Protein AF-A0A2G8KHH3-F1 (afdb_monomer_lite)

Foldseek 3Di:
DVVVVVVVVVVVVVVVVVVVVVVVVVVVVVVVVVVVVVVVVVVVVVVVVVVVVVVVVVVVVVVVVVVVVVVVVVVVVVVVVVVVVVVVVVVVVVVVVVVVVVPDPDPVPPCDPVNVVCVVVVVPPDDDDDDDDDDDDDDDDDDDDDDDDDDDDDDDDDDDDDDDDDDDDDDDDD

Organism: Stichopus japonicus (NCBI:txid307972)

Radius of gyration: 57.2 Å; chains: 1; bounding box: 107×40×167 Å

Sequence (174 aa):
MWQLMQVQKKAQTNEEGISKLMSMVEHLMGEFQDVKKDVDGMKQQMEKFNSEISNLQEQMNSVDQNNSALMERLKKVEAASTNQDKMNELQKFMNDLNNKISSLPPIELIVTWPAMEDALKGIYKETTVSTVVSHNGMQTAPMTDTSKIQTMPTTHAYAQTMHWSGCLYQFVSL

Secondary structure (DSSP, 8-state):
-HHHHHHHHHHHHHHHHHHHHHHHHHHHHHHHHHHHHHHHHHHHHHHHHHHHHHHHHHHHHHHHHHHHHHHHHHHHHHHHHHHHHHHHHHHHHHHHHHHHHHHSPPGGGS--HHHHHHHHHTT-----------------PPPPP-----PPP---------------------

Structure (mmCIF, N/CA/C/O backbone):
data_AF-A0A2G8KHH3-F1
#
_entry.id   AF-A0A2G8KHH3-F1
#
loop_
_atom_site.group_PDB
_atom_site.id
_atom_site.type_symbol
_atom_site.label_atom_id
_atom_site.label_alt_id
_atom_site.label_comp_id
_atom_site.label_asym_id
_atom_site.label_entity_id
_atom_site.label_seq_id
_atom_site.pdbx_PDB_ins_code
_atom_site.Cartn_x
_atom_site.Cartn_y
_atom_site.Cartn_z
_atom_site.occupancy
_atom_site.B_iso_or_equiv
_atom_site.auth_seq_id
_atom_site.auth_comp_id
_atom_site.auth_asym_id
_atom_site.auth_atom_id
_atom_site.pdbx_PDB_model_num
ATOM 1 N N . MET A 1 1 ? -45.490 -8.237 71.945 1.00 86.44 1 MET A N 1
ATOM 2 C CA . MET A 1 1 ? -44.565 -7.092 71.764 1.00 86.44 1 MET A CA 1
ATOM 3 C C . MET A 1 1 ? -43.188 -7.529 71.249 1.00 86.44 1 MET A C 1
ATOM 5 O O . MET A 1 1 ? -42.777 -7.044 70.206 1.00 86.44 1 MET A O 1
ATOM 9 N N . TRP A 1 2 ? -42.509 -8.497 71.881 1.00 94.00 2 TRP A N 1
ATOM 10 C CA . TRP A 1 2 ? -41.170 -8.956 71.457 1.00 94.00 2 TRP A CA 1
ATOM 11 C C . TRP A 1 2 ? -41.098 -9.568 70.041 1.00 94.00 2 TRP A C 1
ATOM 13 O O . TRP A 1 2 ? -40.200 -9.231 69.276 1.00 94.00 2 TRP A O 1
ATOM 23 N N . GLN A 1 3 ? -42.059 -10.413 69.647 1.00 94.38 3 GLN A N 1
ATOM 24 C CA . GLN A 1 3 ? -42.085 -11.007 68.297 1.00 94.38 3 GLN A CA 1
ATOM 25 C C . GLN A 1 3 ? -42.216 -9.953 67.187 1.00 94.38 3 GLN A C 1
ATOM 27 O O . GLN A 1 3 ? -41.521 -10.032 66.178 1.00 94.38 3 GLN A O 1
ATOM 32 N N . LEU A 1 4 ? -43.052 -8.932 67.405 1.00 94.88 4 LEU A N 1
ATOM 33 C CA . LEU A 1 4 ? -43.212 -7.810 66.479 1.00 94.88 4 LEU A CA 1
ATOM 34 C C . LEU A 1 4 ? -41.888 -7.050 66.300 1.00 94.88 4 LEU A C 1
ATOM 36 O O . LEU A 1 4 ? -41.494 -6.758 65.178 1.00 94.88 4 LEU A O 1
ATOM 40 N N . MET A 1 5 ? -41.160 -6.825 67.399 1.00 95.19 5 MET A N 1
ATOM 41 C CA . MET A 1 5 ? -39.846 -6.177 67.381 1.00 95.19 5 MET A CA 1
ATOM 42 C C . MET A 1 5 ? -38.814 -6.962 66.550 1.00 95.19 5 MET A C 1
ATOM 44 O O . MET A 1 5 ? -38.025 -6.368 65.820 1.00 95.19 5 MET A O 1
ATOM 48 N N . GLN A 1 6 ? -38.831 -8.299 66.611 1.00 94.75 6 GLN A N 1
ATOM 49 C CA . GLN A 1 6 ? -37.941 -9.146 65.802 1.00 94.75 6 GLN A CA 1
ATOM 50 C C . GLN A 1 6 ? -38.287 -9.095 64.312 1.00 94.75 6 GLN A C 1
ATOM 52 O O . GLN A 1 6 ? -37.388 -9.017 63.476 1.00 94.75 6 GLN A O 1
ATOM 57 N N . VAL A 1 7 ? -39.580 -9.130 63.976 1.00 94.19 7 VAL A N 1
ATOM 58 C CA . VAL A 1 7 ? -40.044 -9.005 62.586 1.00 94.19 7 VAL A CA 1
ATOM 59 C C . VAL A 1 7 ? -39.642 -7.648 62.014 1.00 94.19 7 VAL A C 1
ATOM 61 O O . VAL A 1 7 ? -39.102 -7.596 60.915 1.00 94.19 7 VAL A O 1
ATOM 64 N N . GLN A 1 8 ? -39.813 -6.570 62.780 1.00 94.44 8 GLN A N 1
ATOM 65 C CA . GLN A 1 8 ? -39.442 -5.222 62.357 1.00 94.44 8 GLN A CA 1
ATOM 66 C C . GLN A 1 8 ? -37.931 -5.080 62.130 1.00 94.44 8 GLN A C 1
ATOM 68 O O . GLN A 1 8 ? -37.518 -4.541 61.108 1.00 94.44 8 GLN A O 1
ATOM 73 N N . LYS A 1 9 ? -37.098 -5.642 63.018 1.00 95.31 9 LYS A N 1
ATOM 74 C CA . LYS A 1 9 ? -35.639 -5.658 62.834 1.00 95.31 9 LYS A CA 1
ATOM 75 C C . LYS A 1 9 ? -35.229 -6.422 61.573 1.00 95.31 9 LYS A C 1
ATOM 77 O O . LYS A 1 9 ? -34.397 -5.946 60.811 1.00 95.31 9 LYS A O 1
ATOM 82 N N . LYS A 1 10 ? -35.827 -7.594 61.329 1.00 94.44 10 LYS A N 1
ATOM 83 C CA . LYS A 1 10 ? -35.573 -8.374 60.106 1.00 94.44 10 LYS A CA 1
ATOM 84 C C . LYS A 1 10 ? -36.015 -7.626 58.850 1.00 94.44 10 LYS A C 1
ATOM 86 O O . LYS A 1 10 ? -35.302 -7.674 57.856 1.00 94.44 10 LYS A O 1
ATOM 91 N N . ALA A 1 11 ? -37.157 -6.939 58.900 1.00 95.44 11 ALA A N 1
ATOM 92 C CA . ALA A 1 11 ? -37.645 -6.122 57.794 1.00 95.44 11 ALA A CA 1
ATOM 93 C C . ALA A 1 11 ? -36.677 -4.971 57.479 1.00 95.44 11 ALA A C 1
ATOM 95 O O . ALA A 1 11 ? -36.304 -4.818 56.323 1.00 95.44 11 ALA A O 1
ATOM 96 N N . GLN A 1 12 ? -36.191 -4.256 58.499 1.00 94.88 12 GLN A N 1
ATOM 97 C CA . GLN A 1 12 ? -35.196 -3.188 58.339 1.00 94.88 12 GLN A CA 1
ATOM 98 C C . GLN A 1 12 ? -33.884 -3.700 57.738 1.00 94.88 12 GLN A C 1
ATOM 100 O O . GLN A 1 12 ? -33.414 -3.166 56.742 1.00 94.88 12 GLN A O 1
ATOM 105 N N . THR A 1 13 ? -33.319 -4.786 58.277 1.00 95.12 13 THR A N 1
ATOM 106 C CA . THR A 1 13 ? -32.088 -5.376 57.720 1.00 95.12 13 THR A CA 1
ATOM 107 C C . THR A 1 13 ? -32.282 -5.856 56.278 1.00 95.12 13 THR A C 1
ATOM 109 O O . THR A 1 13 ? -31.367 -5.759 55.463 1.00 95.12 13 THR A O 1
ATOM 112 N N . ASN A 1 14 ? -33.468 -6.368 55.939 1.00 96.81 14 ASN A N 1
ATOM 113 C CA . ASN A 1 14 ? -33.781 -6.767 54.571 1.00 96.81 14 ASN A CA 1
ATOM 114 C C . ASN A 1 14 ? -33.904 -5.555 53.633 1.00 96.81 14 ASN A C 1
ATOM 116 O O . ASN A 1 14 ? -33.393 -5.600 52.521 1.00 96.81 14 ASN A O 1
ATOM 120 N N . GLU A 1 15 ? -34.538 -4.471 54.076 1.00 96.88 15 GLU A N 1
ATOM 121 C CA . GLU A 1 15 ? -34.665 -3.220 53.318 1.00 96.88 15 GLU A CA 1
ATOM 122 C C . GLU A 1 15 ? -33.298 -2.565 53.054 1.00 96.88 15 GLU A C 1
ATOM 124 O O . GLU A 1 15 ? -33.009 -2.154 51.928 1.00 96.88 15 GLU A O 1
ATOM 129 N N . GLU A 1 16 ? -32.409 -2.565 54.050 1.00 96.38 16 GLU A N 1
ATOM 130 C CA . GLU A 1 16 ? -31.010 -2.143 53.899 1.00 96.38 16 GLU A CA 1
ATOM 131 C C . GLU A 1 16 ? -30.251 -3.031 52.900 1.00 96.38 16 GLU A C 1
ATOM 133 O O . GLU A 1 16 ? -29.539 -2.532 52.025 1.00 96.38 16 GLU A O 1
ATOM 138 N N . GLY A 1 17 ? -30.428 -4.355 52.993 1.00 97.50 17 GLY A N 1
ATOM 139 C CA . GLY A 1 17 ? -29.830 -5.316 52.066 1.00 97.50 17 GLY A CA 1
ATOM 140 C C . GLY A 1 17 ? -30.297 -5.111 50.623 1.00 97.50 17 GLY A C 1
ATOM 141 O O . GLY A 1 17 ? -29.475 -5.090 49.708 1.00 97.50 17 GLY A O 1
ATOM 142 N N . ILE A 1 18 ? -31.600 -4.895 50.424 1.00 97.69 18 ILE A N 1
ATOM 143 C CA . ILE A 1 18 ? -32.196 -4.593 49.117 1.00 97.69 18 ILE A CA 1
ATOM 144 C C . ILE A 1 18 ? -31.648 -3.273 48.568 1.00 97.69 18 ILE A C 1
ATOM 146 O O . ILE A 1 18 ? -31.239 -3.228 47.410 1.00 97.69 18 ILE A O 1
ATOM 150 N N . SER A 1 19 ? -31.566 -2.228 49.394 1.00 97.94 19 SER A N 1
ATOM 151 C CA . SER A 1 19 ? -31.031 -0.923 48.981 1.00 97.94 19 SER A CA 1
ATOM 152 C C . SER A 1 19 ? -29.572 -1.024 48.529 1.00 97.94 19 SER A C 1
ATOM 154 O O . SER A 1 19 ? -29.185 -0.462 47.504 1.00 97.94 19 SER A O 1
ATOM 156 N N . LYS A 1 20 ? -28.756 -1.806 49.246 1.00 98.00 20 LYS A N 1
ATOM 157 C CA . LYS A 1 20 ? -27.364 -2.061 48.858 1.00 98.00 20 LYS A CA 1
ATOM 158 C C . LYS A 1 20 ? -27.266 -2.829 47.539 1.00 98.00 20 LYS A C 1
ATOM 160 O O . LYS A 1 20 ? -26.435 -2.486 46.702 1.00 98.00 20 LYS A O 1
ATOM 165 N N . LEU A 1 21 ? -28.113 -3.840 47.342 1.00 98.25 21 LEU A N 1
ATOM 166 C CA . LEU A 1 21 ? -28.168 -4.586 46.083 1.00 98.25 21 LEU A CA 1
ATOM 167 C C . LEU A 1 21 ? -28.581 -3.689 44.910 1.00 98.25 21 LEU A C 1
ATOM 169 O O . LEU A 1 21 ? -27.956 -3.773 43.858 1.00 98.25 21 LEU A O 1
ATOM 173 N N . MET A 1 22 ? -29.567 -2.804 45.090 1.00 97.88 22 MET A N 1
ATOM 174 C CA . MET A 1 22 ? -29.965 -1.836 44.059 1.00 97.88 22 MET A CA 1
ATOM 175 C C . MET A 1 22 ? -28.802 -0.919 43.672 1.00 97.88 22 MET A C 1
ATOM 177 O O . MET A 1 22 ? -28.498 -0.798 42.490 1.00 97.88 22 MET A O 1
ATOM 181 N N . SER A 1 23 ? -28.084 -0.368 44.655 1.00 98.00 23 SER A N 1
ATOM 182 C CA . SER A 1 23 ? -26.918 0.485 44.393 1.00 98.00 23 SER A CA 1
ATOM 183 C C . SER A 1 23 ? -25.804 -0.254 43.637 1.00 98.00 23 SER A C 1
ATOM 185 O O . SER A 1 23 ? -25.211 0.295 42.710 1.00 98.00 23 SER A O 1
ATOM 187 N N . MET A 1 24 ? -25.542 -1.521 43.976 1.00 98.25 24 MET A N 1
ATOM 188 C CA . MET A 1 24 ? -24.577 -2.342 43.234 1.00 98.25 24 MET A CA 1
ATOM 189 C C . MET A 1 24 ? -25.032 -2.607 41.795 1.00 98.25 24 MET A C 1
ATOM 191 O O . MET A 1 24 ? -24.215 -2.572 40.878 1.00 98.25 24 MET A O 1
ATOM 195 N N . VAL A 1 25 ? -26.324 -2.865 41.587 1.00 98.38 25 VAL A N 1
ATOM 196 C CA . VAL A 1 25 ? -26.894 -3.075 40.251 1.00 98.38 25 VAL A CA 1
ATOM 197 C C . VAL A 1 25 ? -26.775 -1.808 39.402 1.00 98.38 25 VAL A C 1
ATOM 199 O O . VAL A 1 25 ? -26.353 -1.897 38.253 1.00 98.38 25 VAL A O 1
ATOM 202 N N . GLU A 1 26 ? -27.082 -0.636 39.957 1.00 98.19 26 GLU A N 1
ATOM 203 C CA . GLU A 1 26 ? -26.925 0.650 39.267 1.00 98.19 26 GLU A CA 1
ATOM 204 C C . GLU A 1 26 ? -25.469 0.912 38.871 1.00 98.19 26 GLU A C 1
ATOM 206 O O . GLU A 1 26 ? -25.199 1.290 37.730 1.00 98.19 26 GLU A O 1
ATOM 211 N N . HIS A 1 27 ? -24.524 0.639 39.775 1.00 98.25 27 HIS A N 1
ATOM 212 C CA . HIS A 1 27 ? -23.096 0.766 39.489 1.00 98.25 27 HIS A CA 1
ATOM 213 C C . HIS A 1 27 ? -22.661 -0.142 38.332 1.00 98.25 27 HIS A C 1
ATOM 215 O O . HIS A 1 27 ? -22.032 0.321 37.383 1.00 98.25 27 HIS A O 1
ATOM 221 N N . LEU A 1 28 ? -23.053 -1.421 38.369 1.00 98.44 28 LEU A N 1
ATOM 222 C CA . LEU A 1 28 ? -22.742 -2.381 37.307 1.00 98.44 28 LEU A CA 1
ATOM 223 C C . LEU A 1 28 ? -23.381 -1.994 35.967 1.00 98.44 28 LEU A C 1
ATOM 225 O O . LEU A 1 28 ? -22.773 -2.199 34.919 1.00 98.44 28 LEU A O 1
ATOM 229 N N . MET A 1 29 ? -24.591 -1.422 35.971 1.00 98.19 29 MET A N 1
ATOM 230 C CA . MET A 1 29 ? -25.199 -0.895 34.746 1.00 98.19 29 MET A CA 1
ATOM 231 C C . MET A 1 29 ? -24.400 0.279 34.174 1.00 98.19 29 MET A C 1
ATOM 233 O O . MET A 1 29 ? -24.269 0.370 32.953 1.00 98.19 29 MET A O 1
ATOM 237 N N . GLY A 1 30 ? -23.858 1.148 35.031 1.00 98.50 30 GLY A N 1
ATOM 238 C CA . GLY A 1 30 ? -22.962 2.232 34.626 1.00 98.50 30 GLY A CA 1
ATOM 239 C C . GLY A 1 30 ? -21.691 1.702 33.964 1.00 98.50 30 GLY A C 1
ATOM 240 O O . GLY A 1 30 ? -21.417 2.030 32.811 1.00 98.50 30 GLY A O 1
ATOM 241 N N . GLU A 1 31 ? -20.980 0.797 34.640 1.00 98.50 31 GLU A N 1
ATOM 242 C CA . GLU A 1 31 ? -19.771 0.164 34.092 1.00 98.50 31 GLU A CA 1
ATOM 243 C C . GLU A 1 31 ? -20.051 -0.552 32.765 1.00 98.50 31 GLU A C 1
ATOM 245 O O . GLU A 1 31 ? -19.283 -0.432 31.812 1.00 98.50 31 GLU A O 1
ATOM 250 N N . PHE A 1 32 ? -21.182 -1.255 32.656 1.00 98.44 32 PHE A N 1
ATOM 251 C CA . PHE A 1 32 ? -21.571 -1.929 31.419 1.00 98.44 32 PHE A CA 1
ATOM 252 C C . PHE A 1 32 ? -21.782 -0.950 30.256 1.00 98.44 32 PHE A C 1
ATOM 254 O O . PHE A 1 32 ? -21.408 -1.244 29.118 1.00 98.44 32 PHE A O 1
ATOM 261 N N . GLN A 1 33 ? -22.378 0.217 30.515 1.00 98.44 33 GLN A N 1
ATOM 262 C CA . GLN A 1 33 ? -22.555 1.249 29.493 1.00 98.44 33 GLN A CA 1
ATOM 263 C C . GLN A 1 33 ? -21.224 1.845 29.043 1.00 98.44 33 GLN A C 1
ATOM 265 O O . GLN A 1 33 ? -21.061 2.112 27.852 1.00 98.44 33 GLN A O 1
ATOM 270 N N . ASP A 1 34 ? -20.281 2.039 29.959 1.00 98.44 34 ASP A N 1
ATOM 271 C CA . ASP A 1 34 ? -18.968 2.584 29.624 1.00 98.44 34 ASP A CA 1
ATOM 272 C C . ASP A 1 34 ? -18.131 1.576 28.834 1.00 98.44 34 ASP A C 1
ATOM 274 O O . ASP A 1 34 ? -17.645 1.913 27.756 1.00 98.44 34 ASP A O 1
ATOM 278 N N . VAL A 1 35 ? -18.109 0.302 29.246 1.00 98.56 35 VAL A N 1
ATOM 279 C CA . VAL A 1 35 ? -17.481 -0.771 28.454 1.00 98.56 35 VAL A CA 1
ATOM 280 C C . VAL A 1 35 ? -18.097 -0.860 27.058 1.00 98.56 35 VAL A C 1
ATOM 282 O O . VAL A 1 35 ? -17.386 -1.052 26.073 1.00 98.56 35 VAL A O 1
ATOM 285 N N . LYS A 1 36 ? -19.417 -0.691 26.933 1.00 98.38 36 LYS A N 1
ATOM 286 C CA . LYS A 1 36 ? -20.073 -0.681 25.622 1.00 98.38 36 LYS A CA 1
ATOM 287 C C . LYS A 1 36 ? -19.573 0.467 24.736 1.00 98.38 36 LYS A C 1
ATOM 289 O O . LYS A 1 36 ? -19.301 0.231 23.561 1.00 98.38 36 LYS A O 1
ATOM 294 N N . LYS A 1 37 ? -19.424 1.678 25.284 1.00 98.50 37 LYS A N 1
ATOM 295 C CA . LYS A 1 37 ? -18.868 2.825 24.542 1.00 98.50 37 LYS A CA 1
ATOM 296 C C . LYS A 1 37 ? -17.428 2.563 24.111 1.00 98.50 37 LYS A C 1
ATOM 298 O O . LYS A 1 37 ? -17.083 2.871 22.973 1.00 98.50 37 LYS A O 1
ATOM 303 N N . ASP A 1 38 ? -16.618 1.972 24.985 1.00 98.56 38 ASP A N 1
ATOM 304 C CA . ASP A 1 38 ? -15.228 1.636 24.674 1.00 98.56 38 ASP A CA 1
ATOM 305 C C . ASP A 1 38 ? -15.148 0.621 23.527 1.00 98.56 38 ASP A C 1
ATOM 307 O O . ASP A 1 38 ? -14.392 0.819 22.576 1.00 98.56 38 ASP A O 1
ATOM 311 N N . VAL A 1 39 ? -15.984 -0.423 23.556 1.00 98.50 39 VAL A N 1
ATOM 312 C CA . VAL A 1 39 ? -16.076 -1.420 22.476 1.00 98.50 39 VAL A CA 1
ATOM 313 C C . VAL A 1 39 ? -16.497 -0.778 21.152 1.00 98.50 39 VAL A C 1
ATOM 315 O O . VAL A 1 39 ? -15.890 -1.059 20.115 1.00 98.50 39 VAL A O 1
ATOM 318 N N . ASP A 1 40 ? -17.499 0.103 21.167 1.00 98.50 40 ASP A N 1
ATOM 319 C CA . ASP A 1 40 ? -17.940 0.819 19.967 1.00 98.50 40 ASP A CA 1
ATOM 320 C C . ASP A 1 40 ? -16.825 1.735 19.420 1.00 98.50 40 ASP A C 1
ATOM 322 O O . ASP A 1 40 ? -16.585 1.772 18.209 1.00 98.50 40 ASP A O 1
ATOM 326 N N . GLY A 1 41 ? -16.082 2.413 20.301 1.00 98.56 41 GLY A N 1
ATOM 327 C CA . GLY A 1 41 ? -14.922 3.228 19.935 1.00 98.56 41 GLY A CA 1
ATOM 328 C C . GLY A 1 41 ? -13.786 2.403 19.325 1.00 98.56 41 GLY A C 1
ATOM 329 O O . GLY A 1 41 ? -13.240 2.768 18.281 1.00 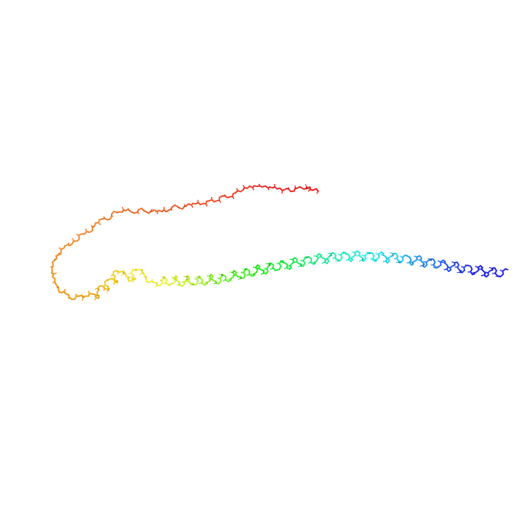98.56 41 GLY A O 1
ATOM 330 N N . MET A 1 42 ? -13.468 1.249 19.917 1.00 98.56 42 MET A N 1
ATOM 331 C CA . MET A 1 42 ? -12.473 0.316 19.377 1.00 98.56 42 MET A CA 1
ATOM 332 C C . MET A 1 42 ? -12.873 -0.202 17.994 1.00 98.56 42 MET A C 1
ATOM 334 O O . MET A 1 42 ? -12.028 -0.301 17.103 1.00 98.56 42 MET A O 1
ATOM 338 N N . LYS A 1 43 ? -14.160 -0.492 17.778 1.00 98.56 43 LYS A N 1
ATOM 339 C CA . LYS A 1 43 ? -14.664 -0.937 16.475 1.00 98.56 43 LYS A CA 1
ATOM 340 C C . LYS A 1 43 ? -14.456 0.126 15.392 1.00 98.56 43 LYS A C 1
ATOM 342 O O . LYS A 1 43 ? -13.959 -0.198 14.316 1.00 98.56 43 LYS A O 1
ATOM 347 N N . GLN A 1 44 ? -14.752 1.390 15.692 1.00 98.44 44 GLN A N 1
ATOM 348 C CA . GLN A 1 44 ? -14.517 2.502 14.761 1.00 98.44 44 GLN A CA 1
ATOM 349 C C . GLN A 1 44 ? -13.028 2.679 14.434 1.00 98.44 44 GLN A C 1
ATOM 351 O O . GLN A 1 44 ? -12.662 2.899 13.278 1.00 98.44 44 GLN A O 1
ATOM 356 N N . GLN A 1 45 ? -12.149 2.552 15.433 1.00 98.50 45 GLN A N 1
ATOM 357 C CA . GLN A 1 45 ? -10.702 2.593 15.205 1.00 98.50 45 GLN A CA 1
ATOM 358 C C . GLN A 1 45 ? -10.235 1.441 14.309 1.00 98.50 45 GLN A C 1
ATOM 360 O O . GLN A 1 45 ? -9.417 1.654 13.416 1.00 98.50 45 GLN A O 1
ATOM 365 N N . MET A 1 46 ? -10.784 0.240 14.501 1.00 98.50 46 MET A N 1
ATOM 366 C CA . MET A 1 46 ? -10.464 -0.924 13.678 1.00 98.50 46 MET A CA 1
ATOM 367 C C . MET A 1 46 ? -10.891 -0.733 12.217 1.00 98.50 46 MET A C 1
ATOM 369 O O . MET A 1 46 ? -10.118 -1.035 11.310 1.00 98.50 46 MET A O 1
ATOM 373 N N . GLU A 1 47 ? -12.082 -0.180 11.978 1.00 98.38 47 GLU A N 1
ATOM 374 C CA . GLU A 1 47 ? -12.559 0.165 10.632 1.00 98.38 47 GLU A CA 1
ATOM 375 C C . GLU A 1 47 ? -11.646 1.203 9.962 1.00 98.38 47 GLU A C 1
ATOM 377 O O . GLU A 1 47 ? -11.258 1.035 8.801 1.00 98.38 47 GLU A O 1
ATOM 382 N N . LYS A 1 48 ? -11.222 2.230 10.711 1.00 98.50 48 LYS A N 1
ATOM 383 C CA . LYS A 1 48 ? -10.269 3.232 10.223 1.00 98.50 48 LYS A CA 1
ATOM 384 C C . LYS A 1 48 ? -8.929 2.599 9.846 1.00 98.50 48 LYS A C 1
ATOM 386 O O . LYS A 1 48 ? -8.463 2.812 8.728 1.00 98.50 48 LYS A O 1
ATOM 391 N N . PHE A 1 49 ? -8.338 1.782 10.715 1.00 98.44 49 PHE A N 1
ATOM 392 C CA . PHE A 1 49 ? -7.083 1.097 10.396 1.00 98.44 49 PHE A CA 1
ATOM 393 C C . PHE A 1 49 ? -7.212 0.173 9.187 1.00 98.44 49 PHE A C 1
ATOM 395 O O . PHE A 1 49 ? -6.314 0.136 8.352 1.00 98.44 49 PHE A O 1
ATOM 402 N N . ASN A 1 50 ? -8.339 -0.519 9.029 1.00 98.38 50 ASN A N 1
ATOM 403 C CA . ASN A 1 50 ? -8.563 -1.363 7.860 1.00 98.38 50 ASN A CA 1
ATOM 404 C C . ASN A 1 50 ? -8.598 -0.546 6.551 1.00 98.38 50 ASN A C 1
ATOM 406 O O . ASN A 1 50 ? -8.063 -0.978 5.526 1.00 98.38 50 ASN A O 1
ATOM 410 N N . SER A 1 51 ? -9.176 0.660 6.591 1.00 98.25 51 SER A N 1
ATOM 411 C CA . SER A 1 51 ? -9.160 1.585 5.450 1.00 98.25 51 SER A CA 1
ATOM 412 C C . SER A 1 51 ? -7.751 2.102 5.130 1.00 98.25 51 SER A C 1
ATOM 414 O O . SER A 1 51 ? -7.360 2.142 3.963 1.00 98.25 51 SER A O 1
ATOM 416 N N . GLU A 1 52 ? -6.952 2.423 6.153 1.00 98.50 52 GLU A N 1
ATOM 417 C CA . GLU A 1 52 ? -5.563 2.865 5.988 1.00 98.50 52 GLU A CA 1
ATOM 418 C C . GLU A 1 52 ? -4.686 1.747 5.407 1.00 98.50 52 GLU A C 1
ATOM 420 O O . GLU A 1 52 ? -3.915 1.994 4.481 1.00 98.50 52 GLU A O 1
ATOM 425 N N . ILE A 1 53 ? -4.853 0.507 5.879 1.00 98.50 53 ILE A N 1
ATOM 426 C CA . ILE A 1 53 ? -4.159 -0.672 5.340 1.00 98.50 53 ILE A CA 1
ATOM 427 C C . ILE A 1 53 ? -4.494 -0.875 3.860 1.00 98.50 53 ILE A C 1
ATOM 429 O O . ILE A 1 53 ? -3.589 -1.111 3.062 1.00 98.50 53 ILE A O 1
ATOM 433 N N . SER A 1 54 ? -5.768 -0.747 3.482 1.00 98.19 54 SER A N 1
ATOM 434 C CA . SER A 1 54 ? -6.197 -0.906 2.085 1.00 98.19 54 SER A CA 1
ATOM 435 C C . SER A 1 54 ? -5.551 0.149 1.177 1.00 98.19 54 SER A C 1
ATOM 437 O O . SER A 1 54 ? -5.006 -0.180 0.127 1.00 98.19 54 SER A O 1
ATOM 439 N N . ASN A 1 55 ? -5.513 1.410 1.621 1.00 98.50 55 ASN A N 1
ATOM 440 C CA . ASN A 1 55 ? -4.852 2.492 0.888 1.00 98.50 55 ASN A CA 1
ATOM 441 C C . ASN A 1 55 ? -3.334 2.252 0.759 1.00 98.50 55 ASN A C 1
ATOM 443 O O . ASN A 1 55 ? -2.761 2.393 -0.320 1.00 98.50 55 ASN A O 1
ATOM 447 N N . LEU A 1 56 ? -2.671 1.818 1.836 1.00 98.56 56 LEU A N 1
ATOM 448 C CA . LEU A 1 56 ? -1.245 1.478 1.791 1.00 98.56 56 LEU A CA 1
ATOM 449 C C . LEU A 1 56 ? -0.949 0.327 0.818 1.00 98.56 56 LEU A C 1
ATOM 451 O O . LEU A 1 56 ? 0.060 0.370 0.114 1.00 98.56 56 LEU A O 1
ATOM 455 N N . GLN A 1 57 ? -1.826 -0.676 0.732 1.00 98.44 57 GLN A N 1
ATOM 456 C CA . GLN A 1 57 ? -1.700 -1.756 -0.252 1.00 98.44 57 GLN A CA 1
ATOM 457 C C . GLN A 1 57 ? -1.813 -1.238 -1.692 1.00 98.44 57 GLN A C 1
ATOM 459 O O . GLN A 1 57 ? -1.020 -1.632 -2.548 1.00 98.44 57 GLN A O 1
ATOM 464 N N . GLU A 1 58 ? -2.744 -0.324 -1.968 1.00 98.31 58 GLU A N 1
ATOM 465 C CA . GLU A 1 58 ? -2.868 0.312 -3.286 1.00 98.31 58 GLU A CA 1
ATOM 466 C C . GLU A 1 58 ? -1.618 1.121 -3.654 1.00 98.31 58 GLU A C 1
ATOM 468 O O . GLU A 1 58 ? -1.102 1.001 -4.771 1.00 98.31 58 GLU A O 1
ATOM 473 N N . GLN A 1 59 ? -1.080 1.896 -2.708 1.00 98.31 59 GLN A N 1
ATOM 474 C CA . GLN A 1 59 ? 0.160 2.646 -2.912 1.00 98.31 59 GLN A CA 1
ATOM 475 C C . GLN A 1 59 ? 1.345 1.718 -3.196 1.00 98.31 59 GLN A C 1
ATOM 477 O O . GLN A 1 59 ? 2.119 1.986 -4.116 1.00 98.31 59 GLN A O 1
ATOM 482 N N . MET A 1 60 ? 1.463 0.609 -2.462 1.00 98.38 60 MET A N 1
ATOM 483 C CA . MET A 1 60 ? 2.517 -0.382 -2.684 1.00 98.38 60 MET A CA 1
ATOM 484 C C . MET A 1 60 ? 2.439 -0.983 -4.094 1.00 98.38 60 MET A C 1
ATOM 486 O O . MET A 1 60 ? 3.445 -1.033 -4.800 1.00 98.38 60 MET A O 1
ATOM 490 N N . ASN A 1 61 ? 1.239 -1.356 -4.546 1.00 98.19 61 ASN A N 1
ATOM 491 C CA . ASN A 1 61 ? 1.031 -1.883 -5.897 1.00 98.19 61 ASN A CA 1
ATOM 492 C C . ASN A 1 61 ? 1.426 -0.864 -6.981 1.00 98.19 61 ASN A C 1
ATOM 494 O O . ASN A 1 61 ? 2.040 -1.228 -7.984 1.00 98.19 61 ASN A O 1
ATOM 498 N N . SER A 1 62 ? 1.108 0.418 -6.776 1.00 98.25 62 SER A N 1
ATOM 499 C CA . SER A 1 62 ? 1.509 1.502 -7.684 1.00 98.25 62 SER A CA 1
ATOM 500 C C . SER A 1 62 ? 3.033 1.667 -7.749 1.00 98.25 62 SER A C 1
ATOM 502 O O . SER A 1 62 ? 3.610 1.812 -8.830 1.00 98.25 62 SER A O 1
ATOM 504 N N . VAL A 1 63 ? 3.717 1.588 -6.603 1.00 98.31 63 VAL A N 1
ATOM 505 C CA . VAL A 1 63 ? 5.186 1.631 -6.544 1.00 98.31 63 VAL A CA 1
ATOM 506 C C . VAL A 1 63 ? 5.805 0.452 -7.296 1.00 98.31 63 VAL A C 1
ATOM 508 O O . VAL A 1 63 ? 6.725 0.667 -8.085 1.00 98.31 63 VAL A O 1
ATOM 511 N N . ASP A 1 64 ? 5.279 -0.761 -7.134 1.00 98.12 64 ASP A N 1
ATOM 512 C CA . ASP A 1 64 ? 5.773 -1.953 -7.837 1.00 98.12 64 ASP A CA 1
ATOM 513 C C . ASP A 1 64 ? 5.611 -1.851 -9.361 1.00 98.12 64 ASP A C 1
ATOM 515 O O . ASP A 1 64 ? 6.525 -2.191 -10.125 1.00 98.12 64 ASP A O 1
ATOM 519 N N . GLN A 1 65 ? 4.477 -1.318 -9.824 1.00 97.62 65 GLN A N 1
ATOM 520 C CA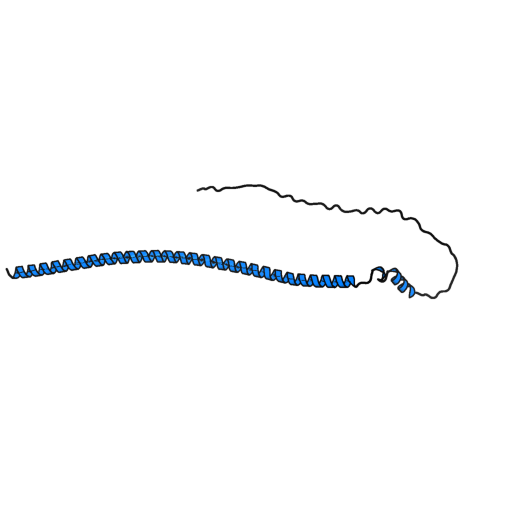 . GLN A 1 65 ? 4.246 -1.043 -11.244 1.00 97.62 65 GLN A CA 1
ATOM 521 C C . GLN A 1 65 ? 5.247 -0.017 -11.786 1.00 97.62 65 GLN A C 1
ATOM 523 O O . GLN A 1 65 ? 5.864 -0.237 -12.833 1.00 97.62 65 GLN A O 1
ATOM 528 N N . ASN A 1 66 ? 5.463 1.077 -11.053 1.00 98.00 66 ASN A N 1
ATOM 529 C CA . ASN A 1 66 ? 6.430 2.105 -11.428 1.00 98.00 66 ASN A CA 1
ATOM 530 C C . ASN A 1 66 ? 7.860 1.557 -11.464 1.00 98.00 66 ASN A C 1
ATOM 532 O O . ASN A 1 66 ? 8.603 1.839 -12.405 1.00 98.00 66 ASN A O 1
ATOM 536 N N . ASN A 1 67 ? 8.244 0.742 -10.482 1.00 98.06 67 ASN A N 1
ATOM 537 C CA . ASN A 1 67 ? 9.565 0.128 -10.429 1.00 98.06 67 ASN A CA 1
ATOM 538 C C . ASN A 1 67 ? 9.789 -0.828 -11.611 1.00 98.06 67 ASN A C 1
ATOM 540 O O . ASN A 1 67 ? 10.833 -0.785 -12.263 1.00 98.06 67 ASN A O 1
ATOM 544 N N . SER A 1 68 ? 8.775 -1.622 -11.961 1.00 97.75 68 SER A N 1
ATOM 545 C CA . SER A 1 68 ? 8.807 -2.501 -13.136 1.00 97.75 68 SER A CA 1
ATOM 546 C C . SER A 1 68 ? 8.987 -1.706 -14.436 1.00 97.75 68 SER A C 1
ATOM 548 O O . SER A 1 68 ? 9.846 -2.037 -15.258 1.00 97.75 68 SER A O 1
ATOM 550 N N . ALA A 1 69 ? 8.242 -0.608 -14.599 1.00 97.94 69 ALA A N 1
ATOM 551 C CA . ALA A 1 69 ? 8.366 0.277 -15.755 1.00 97.94 69 ALA A CA 1
ATOM 552 C C . ALA A 1 69 ? 9.747 0.956 -15.824 1.00 97.94 69 ALA A C 1
ATOM 554 O O . ALA A 1 69 ? 10.344 1.066 -16.899 1.00 97.94 69 ALA A O 1
ATOM 555 N N . LEU A 1 70 ? 10.292 1.391 -14.683 1.00 98.00 70 LEU A N 1
ATOM 556 C CA . LEU A 1 70 ? 11.642 1.949 -14.603 1.00 98.00 70 LEU A CA 1
ATOM 557 C C . LEU A 1 70 ? 12.705 0.914 -14.970 1.00 98.00 70 LEU A C 1
ATOM 559 O O . LEU A 1 70 ? 13.628 1.242 -15.714 1.00 98.00 70 LEU A O 1
ATOM 563 N N . MET A 1 71 ? 12.556 -0.335 -14.529 1.00 97.81 71 MET A N 1
ATOM 564 C CA . MET A 1 71 ? 13.476 -1.415 -14.878 1.00 97.81 71 MET A CA 1
ATOM 565 C C . MET A 1 71 ? 13.466 -1.708 -16.384 1.00 97.81 71 MET A C 1
ATOM 567 O O . MET A 1 71 ? 14.519 -1.920 -16.985 1.00 97.81 71 MET A O 1
ATOM 571 N N . GLU A 1 72 ? 12.298 -1.670 -17.030 1.00 97.31 72 GLU A N 1
ATOM 572 C CA . GLU A 1 72 ? 12.204 -1.816 -18.485 1.00 97.31 72 GLU A CA 1
ATOM 573 C C . GLU A 1 72 ? 12.895 -0.656 -19.220 1.00 97.31 72 GLU A C 1
ATOM 575 O O . GLU A 1 72 ? 13.640 -0.868 -20.182 1.00 97.31 72 GLU A O 1
ATOM 580 N N . ARG A 1 73 ? 12.699 0.581 -18.745 1.00 96.94 73 ARG A N 1
ATOM 581 C CA . ARG A 1 73 ? 13.387 1.762 -19.288 1.00 96.94 73 ARG A CA 1
ATOM 582 C C . ARG A 1 73 ? 14.899 1.669 -19.106 1.00 96.94 73 ARG A C 1
ATOM 584 O O . ARG A 1 73 ? 15.626 1.999 -20.038 1.00 96.94 73 ARG A O 1
ATOM 591 N N . LEU A 1 74 ? 15.366 1.185 -17.956 1.00 96.81 74 LEU A N 1
ATOM 592 C CA . LEU A 1 74 ? 16.785 0.965 -17.685 1.00 96.81 74 LEU A CA 1
ATOM 593 C C . LEU A 1 74 ? 17.387 -0.023 -18.693 1.00 96.81 74 LEU A C 1
ATOM 595 O O . LEU A 1 74 ? 18.380 0.304 -19.333 1.00 96.81 74 LEU A O 1
ATOM 599 N N . LYS A 1 75 ? 16.733 -1.171 -18.924 1.00 95.94 75 LYS A N 1
ATOM 600 C CA . LYS A 1 75 ? 17.172 -2.160 -19.928 1.00 95.94 75 LYS A CA 1
ATOM 601 C C . LYS A 1 75 ? 17.275 -1.559 -21.331 1.00 95.94 75 LYS A C 1
ATOM 603 O O . LYS A 1 75 ? 18.221 -1.842 -22.060 1.00 95.94 75 LYS A O 1
ATOM 608 N N . LYS A 1 76 ? 16.315 -0.711 -21.719 1.00 94.81 76 LYS A N 1
ATOM 609 C CA . LYS A 1 76 ? 16.342 -0.006 -23.014 1.00 94.81 76 LYS A CA 1
ATOM 610 C C . LYS A 1 76 ? 17.530 0.957 -23.120 1.00 94.81 76 LYS A C 1
ATOM 612 O O . LYS A 1 76 ? 18.160 1.024 -24.172 1.00 94.81 76 LYS A O 1
ATOM 617 N N . VAL A 1 77 ? 17.852 1.680 -22.047 1.00 94.00 77 VAL A N 1
ATOM 618 C CA . VAL A 1 77 ? 19.013 2.586 -21.998 1.00 94.00 77 VAL A CA 1
ATOM 619 C C . VAL A 1 77 ? 20.328 1.808 -22.030 1.00 94.00 77 VAL A C 1
ATOM 621 O O . VAL A 1 77 ? 21.235 2.174 -22.772 1.00 94.00 77 VAL A O 1
ATOM 624 N N . GLU A 1 78 ? 20.425 0.706 -21.294 1.00 92.94 78 GLU A N 1
ATOM 625 C CA . GLU A 1 78 ? 21.603 -0.165 -21.304 1.00 92.94 78 GLU A CA 1
ATOM 626 C C . GLU A 1 78 ? 21.844 -0.765 -22.699 1.00 92.94 78 GLU A C 1
ATOM 628 O O . GLU A 1 78 ? 22.960 -0.724 -23.216 1.00 92.94 78 GLU A O 1
ATOM 633 N N . ALA A 1 79 ? 20.782 -1.199 -23.385 1.00 90.19 79 ALA A N 1
ATOM 634 C CA . ALA A 1 79 ? 20.870 -1.611 -24.783 1.00 90.19 79 ALA A CA 1
ATOM 635 C C . ALA A 1 79 ? 21.354 -0.468 -25.697 1.00 90.19 79 ALA A C 1
ATOM 637 O O . ALA A 1 79 ? 22.169 -0.701 -26.590 1.00 90.19 79 ALA A O 1
ATOM 638 N N . ALA A 1 80 ? 20.921 0.775 -25.467 1.00 88.50 80 ALA A N 1
ATOM 639 C CA . ALA A 1 80 ? 21.433 1.927 -26.209 1.00 88.50 80 ALA A CA 1
ATOM 640 C C . ALA A 1 80 ? 22.930 2.186 -25.943 1.00 88.50 80 ALA A C 1
ATOM 642 O O . ALA A 1 80 ? 23.640 2.566 -26.872 1.00 88.50 80 ALA A O 1
ATOM 643 N N . SER A 1 81 ? 23.439 1.903 -24.738 1.00 87.00 81 SER A N 1
ATOM 644 C CA . SER A 1 81 ? 24.878 1.971 -24.438 1.00 87.00 81 SER A CA 1
ATOM 645 C C . SER A 1 81 ? 25.694 1.017 -25.314 1.00 87.00 81 SER A C 1
ATOM 647 O O . SER A 1 81 ? 26.754 1.393 -25.798 1.00 87.00 81 SER A O 1
ATOM 649 N N . THR A 1 82 ? 25.190 -0.181 -25.623 1.00 85.62 82 THR A N 1
ATOM 650 C CA . THR A 1 82 ? 25.893 -1.094 -26.552 1.00 85.62 82 THR A CA 1
ATOM 651 C C . THR A 1 82 ? 26.013 -0.522 -27.972 1.00 85.62 82 THR A C 1
ATOM 653 O O . THR A 1 82 ? 26.955 -0.831 -28.702 1.00 85.62 82 THR A O 1
ATOM 656 N N . ASN A 1 83 ? 25.093 0.359 -28.383 1.00 89.38 83 ASN A N 1
ATOM 657 C CA . ASN A 1 83 ? 25.223 1.066 -29.658 1.00 89.38 83 ASN A CA 1
ATOM 658 C C . ASN A 1 83 ? 26.354 2.104 -29.624 1.00 89.38 83 ASN A C 1
ATOM 660 O O . ASN A 1 83 ? 26.912 2.418 -30.674 1.00 89.38 83 ASN A O 1
ATOM 664 N N . GLN A 1 84 ? 26.728 2.604 -28.444 1.00 91.19 84 GLN A N 1
ATOM 665 C CA . GLN A 1 84 ? 27.888 3.477 -28.283 1.00 91.19 84 GLN A CA 1
ATOM 666 C C . GLN A 1 84 ? 29.200 2.720 -28.528 1.00 91.19 84 GLN A C 1
ATOM 668 O O . GLN A 1 84 ? 30.085 3.258 -29.189 1.00 91.19 84 GLN A O 1
ATOM 673 N N . ASP A 1 85 ? 29.309 1.460 -28.100 1.00 89.00 85 ASP A N 1
ATOM 674 C CA . ASP A 1 85 ? 30.477 0.622 -28.411 1.00 89.00 85 ASP A CA 1
ATOM 675 C C . ASP A 1 85 ? 30.615 0.392 -29.918 1.00 89.00 85 ASP A C 1
ATOM 677 O O . ASP A 1 85 ? 31.688 0.599 -30.487 1.00 89.00 85 ASP A O 1
ATOM 681 N N . LYS A 1 86 ? 29.500 0.086 -30.594 1.00 92.31 86 LYS A N 1
ATOM 682 C CA . LYS A 1 86 ? 29.464 -0.019 -32.062 1.00 92.31 86 LYS A CA 1
ATOM 683 C C . LYS A 1 86 ? 29.866 1.293 -32.741 1.00 92.31 86 LYS A C 1
ATOM 685 O O . LYS A 1 86 ? 30.583 1.275 -33.737 1.00 92.31 86 LYS A O 1
ATOM 690 N N . MET A 1 87 ? 29.436 2.438 -32.209 1.00 93.69 87 MET A N 1
ATOM 691 C CA . MET A 1 87 ? 29.846 3.750 -32.720 1.00 93.69 87 MET A CA 1
ATOM 692 C C . MET A 1 87 ? 31.361 3.958 -32.578 1.00 93.69 87 MET A C 1
ATOM 694 O O . MET A 1 87 ? 32.009 4.402 -33.525 1.00 93.69 87 MET A O 1
ATOM 698 N N . ASN A 1 88 ? 31.943 3.592 -31.432 1.00 94.44 88 ASN A N 1
ATOM 699 C CA . ASN A 1 88 ? 33.387 3.680 -31.203 1.00 94.44 88 ASN A CA 1
ATOM 700 C C . ASN A 1 88 ? 34.176 2.782 -32.173 1.00 94.44 88 ASN A C 1
ATOM 702 O O . ASN A 1 88 ? 35.228 3.182 -32.676 1.00 94.44 88 ASN A O 1
ATOM 706 N N . GLU A 1 89 ? 33.680 1.578 -32.468 1.00 95.94 89 GLU A N 1
ATOM 707 C CA . GLU A 1 89 ? 34.278 0.683 -33.468 1.00 95.94 89 GLU A CA 1
ATOM 708 C C . GLU A 1 89 ? 34.227 1.275 -34.879 1.00 95.94 89 GLU A C 1
ATOM 710 O O . GLU A 1 89 ? 35.246 1.298 -35.574 1.00 95.94 89 GLU A O 1
ATOM 715 N N . LEU A 1 90 ? 33.078 1.823 -35.285 1.00 96.00 90 LEU A N 1
ATOM 716 C CA . LEU A 1 90 ? 32.936 2.492 -36.580 1.00 96.00 90 LEU A CA 1
ATOM 717 C C . LEU A 1 90 ? 33.887 3.691 -36.709 1.00 96.00 90 LEU A C 1
ATOM 719 O O . LEU A 1 90 ? 34.504 3.871 -37.757 1.00 96.00 90 LEU A O 1
ATOM 723 N N . GLN A 1 91 ? 34.072 4.475 -35.644 1.00 96.62 91 GLN A N 1
ATOM 724 C CA . GLN A 1 91 ? 35.043 5.574 -35.624 1.00 96.62 91 GLN A CA 1
ATOM 725 C C . GLN A 1 91 ? 36.487 5.083 -35.791 1.00 96.62 91 GLN A C 1
ATOM 727 O O . GLN A 1 91 ? 37.259 5.690 -36.536 1.00 96.62 91 GLN A O 1
ATOM 732 N N . LYS A 1 92 ? 36.863 3.970 -35.144 1.00 96.50 92 LYS A N 1
ATOM 733 C CA . LYS A 1 92 ? 38.186 3.354 -35.343 1.00 96.50 92 LYS A CA 1
ATOM 734 C C . LYS A 1 92 ? 38.386 2.921 -36.793 1.00 96.50 92 LYS A C 1
ATOM 736 O O . LYS A 1 92 ? 39.432 3.217 -37.364 1.00 96.50 92 LYS A O 1
ATOM 741 N N . PHE A 1 93 ? 37.388 2.268 -37.387 1.00 96.81 93 PHE A N 1
ATOM 742 C CA . PHE A 1 93 ? 37.444 1.835 -38.783 1.00 96.81 93 PHE A CA 1
ATOM 743 C C . PHE A 1 93 ? 37.576 3.024 -39.744 1.00 96.81 93 PHE A C 1
ATOM 745 O O . PHE A 1 93 ? 38.409 3.005 -40.647 1.00 96.81 93 PHE A O 1
ATOM 752 N N . MET A 1 94 ? 36.815 4.095 -39.506 1.00 96.69 94 MET A N 1
ATOM 753 C CA . MET A 1 94 ? 36.904 5.336 -40.278 1.00 96.69 94 MET A CA 1
ATOM 754 C C . MET A 1 94 ? 38.308 5.954 -40.208 1.00 96.69 94 MET A C 1
ATOM 756 O O . MET A 1 94 ? 38.863 6.341 -41.234 1.00 96.69 94 MET A O 1
ATOM 760 N N . ASN A 1 95 ? 38.907 6.015 -39.015 1.00 96.06 95 ASN A N 1
ATOM 761 C CA . ASN A 1 95 ? 40.259 6.545 -38.838 1.00 96.06 95 ASN A CA 1
ATOM 762 C C . ASN A 1 95 ? 41.317 5.682 -39.539 1.00 96.06 95 ASN A C 1
ATOM 764 O O . ASN A 1 95 ? 42.219 6.229 -40.169 1.00 96.06 95 ASN A O 1
ATOM 768 N N . ASP A 1 96 ? 41.203 4.353 -39.471 1.00 96.44 96 ASP A N 1
ATOM 769 C CA . ASP A 1 96 ? 42.114 3.446 -40.179 1.00 96.44 96 ASP A CA 1
ATOM 770 C C . ASP A 1 96 ? 42.023 3.629 -41.701 1.00 96.44 96 ASP A C 1
ATOM 772 O O . ASP A 1 96 ? 43.045 3.786 -42.371 1.00 96.44 96 ASP A O 1
ATOM 776 N N . LEU A 1 97 ? 40.806 3.714 -42.250 1.00 95.50 97 LEU A N 1
ATOM 777 C CA . LEU A 1 97 ? 40.600 4.029 -43.665 1.00 95.50 97 LEU A CA 1
ATOM 778 C C . LEU A 1 97 ? 41.189 5.389 -44.043 1.00 95.50 97 LEU A C 1
ATOM 780 O O . LEU A 1 97 ? 41.865 5.499 -45.064 1.00 95.50 97 LEU A O 1
ATOM 784 N N . ASN A 1 98 ? 40.976 6.415 -43.221 1.00 95.12 98 ASN A N 1
ATOM 785 C CA . ASN A 1 98 ? 41.505 7.751 -43.474 1.00 95.12 98 ASN A CA 1
ATOM 786 C C . ASN A 1 98 ? 43.044 7.772 -43.465 1.00 95.12 98 ASN A C 1
ATOM 788 O O . ASN A 1 98 ? 43.670 8.406 -44.317 1.00 95.12 98 ASN A O 1
ATOM 792 N N . ASN A 1 99 ? 43.665 7.023 -42.551 1.00 94.44 99 ASN A N 1
ATOM 793 C CA . ASN A 1 99 ? 45.116 6.850 -42.505 1.00 94.44 99 ASN A CA 1
ATOM 794 C C . ASN A 1 99 ? 45.630 6.102 -43.741 1.00 94.44 99 ASN A C 1
ATOM 796 O O . ASN A 1 99 ? 46.619 6.521 -44.341 1.00 94.44 99 ASN A O 1
ATOM 800 N N . LYS A 1 100 ? 44.941 5.035 -44.167 1.00 92.50 100 LYS A N 1
ATOM 801 C CA . LYS A 1 100 ? 45.278 4.301 -45.395 1.00 92.50 100 LYS A CA 1
ATOM 802 C C . LYS A 1 100 ? 45.199 5.202 -46.619 1.00 92.50 100 LYS A C 1
ATOM 804 O O . LYS A 1 100 ? 46.161 5.239 -47.378 1.00 92.50 100 LYS A O 1
ATOM 809 N N . ILE A 1 101 ? 44.115 5.963 -46.775 1.00 91.19 101 ILE A N 1
ATOM 810 C CA . ILE A 1 101 ? 43.949 6.933 -47.868 1.00 91.19 101 ILE A CA 1
ATOM 811 C C . ILE A 1 101 ? 45.088 7.955 -47.858 1.00 91.19 101 ILE A C 1
ATOM 813 O O . ILE A 1 101 ? 45.664 8.234 -48.902 1.00 91.19 101 ILE A O 1
ATOM 817 N N . SER A 1 102 ? 45.469 8.447 -46.679 1.00 89.31 102 SER A N 1
ATOM 818 C CA . SER A 1 102 ? 46.570 9.406 -46.527 1.00 89.31 102 SER A CA 1
ATOM 819 C C . SER A 1 102 ? 47.949 8.806 -46.842 1.00 89.31 102 SER A C 1
ATOM 821 O O . SER A 1 102 ? 48.869 9.538 -47.191 1.00 89.31 102 SER A O 1
ATOM 823 N N . SER A 1 103 ? 48.104 7.483 -46.721 1.00 88.06 103 SER A N 1
ATOM 824 C CA . SER A 1 103 ? 49.339 6.759 -47.060 1.00 88.06 103 SER A CA 1
ATOM 825 C C . SER A 1 103 ? 49.446 6.362 -48.535 1.00 88.06 103 SER A C 1
ATOM 827 O O . SER A 1 103 ? 50.507 5.908 -48.967 1.00 88.06 103 SER A O 1
ATOM 829 N N . LEU A 1 104 ? 48.361 6.496 -49.307 1.00 86.44 104 LEU A N 1
ATOM 830 C CA . LEU A 1 104 ? 48.388 6.189 -50.730 1.00 86.44 104 LEU A CA 1
ATOM 831 C C . LEU A 1 104 ? 49.236 7.233 -51.469 1.00 86.44 104 LEU A C 1
ATOM 833 O O . LEU A 1 104 ? 49.158 8.425 -51.159 1.00 86.44 104 LEU A O 1
ATOM 837 N N . PRO A 1 105 ? 50.048 6.808 -52.453 1.00 79.50 105 PRO A N 1
ATOM 838 C CA . PRO A 1 105 ? 50.816 7.742 -53.256 1.00 79.50 105 PRO A CA 1
ATOM 839 C C . PRO A 1 105 ? 49.873 8.699 -54.006 1.00 79.50 105 PRO A C 1
ATOM 841 O O . PRO A 1 105 ? 48.737 8.321 -54.319 1.00 79.50 105 PRO A O 1
ATOM 844 N N . PRO A 1 106 ? 50.334 9.921 -54.334 1.00 78.44 106 PRO A N 1
ATOM 845 C CA . PRO A 1 106 ? 49.597 10.829 -55.203 1.00 78.44 106 PRO A CA 1
ATOM 846 C C . PRO A 1 106 ? 49.148 10.102 -56.472 1.00 78.44 106 PRO A C 1
ATOM 848 O O . PRO A 1 106 ? 49.895 9.284 -57.010 1.00 78.44 106 PRO A O 1
ATOM 851 N N . ILE A 1 107 ? 47.947 10.416 -56.963 1.00 72.12 107 ILE A N 1
ATOM 852 C CA . ILE A 1 107 ? 47.322 9.750 -58.123 1.00 72.12 107 ILE A CA 1
ATOM 853 C C . ILE A 1 107 ? 48.255 9.708 -59.347 1.00 72.12 107 ILE A C 1
ATOM 855 O O . ILE A 1 107 ? 48.195 8.773 -60.136 1.00 72.12 107 ILE A O 1
ATOM 859 N N . GLU A 1 108 ? 49.163 10.674 -59.462 1.00 66.12 108 GLU A N 1
ATOM 860 C CA . GLU A 1 108 ? 50.168 10.782 -60.524 1.00 66.12 108 GLU A CA 1
A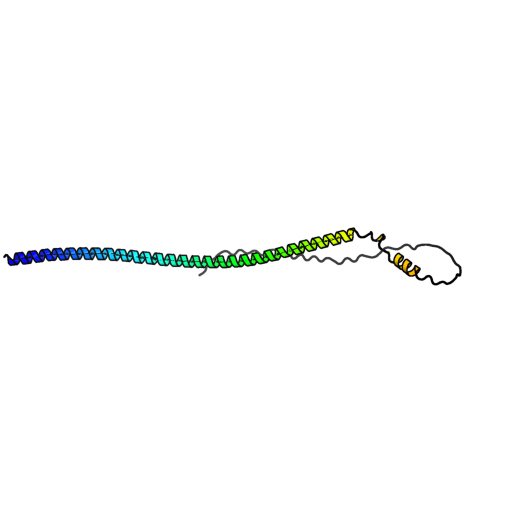TOM 861 C C . GLU A 1 108 ? 51.237 9.668 -60.517 1.00 66.12 108 GLU A C 1
ATOM 863 O 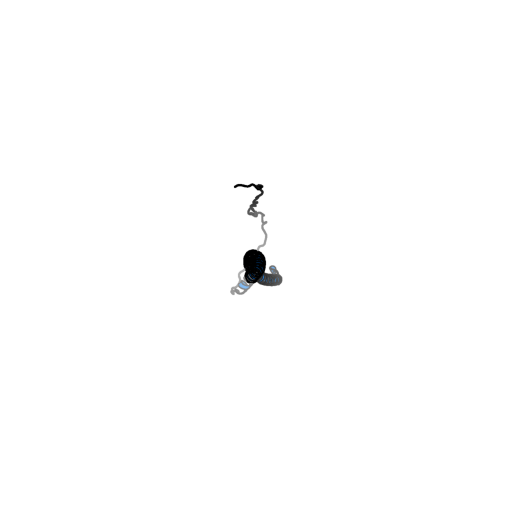O . GLU A 1 108 ? 51.832 9.393 -61.555 1.00 66.12 108 GLU A O 1
ATOM 868 N N . LEU A 1 109 ? 51.484 9.016 -59.373 1.00 66.38 109 LEU A N 1
ATOM 869 C CA . LEU A 1 109 ? 52.434 7.900 -59.219 1.00 66.38 109 LEU A CA 1
ATOM 870 C C . LEU A 1 109 ? 51.770 6.519 -59.285 1.00 66.38 109 LEU A C 1
ATOM 872 O O . LEU A 1 109 ? 52.461 5.499 -59.320 1.00 66.38 109 LEU A O 1
ATOM 876 N N . ILE A 1 110 ? 50.440 6.468 -59.279 1.00 69.81 110 ILE A N 1
ATOM 877 C CA . ILE A 1 110 ? 49.691 5.227 -59.456 1.00 69.81 110 ILE A CA 1
ATOM 878 C C . ILE A 1 110 ? 49.777 4.869 -60.937 1.00 69.81 110 ILE A C 1
ATOM 880 O O . ILE A 1 110 ? 49.559 5.737 -61.778 1.00 69.81 110 ILE A O 1
ATOM 884 N N . VAL A 1 111 ? 50.124 3.613 -61.249 1.00 66.19 111 VAL A N 1
ATOM 885 C CA . VAL A 1 111 ? 50.301 3.116 -62.625 1.00 66.19 111 VAL A CA 1
ATOM 886 C C . VAL A 1 111 ? 49.1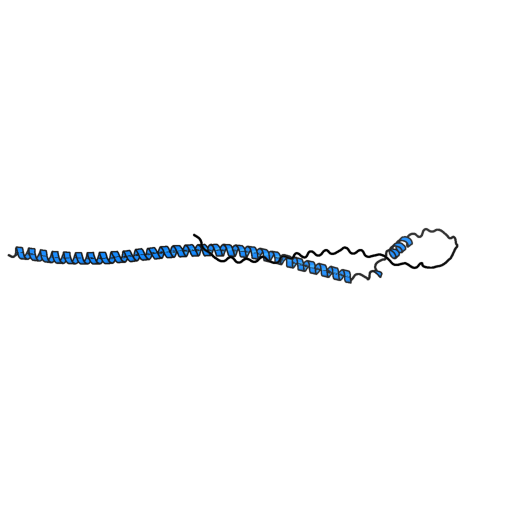81 3.651 -63.510 1.00 66.19 111 VAL A C 1
ATOM 888 O O . VAL A 1 111 ? 48.021 3.252 -63.395 1.00 66.19 111 VAL A O 1
ATOM 891 N N . THR A 1 112 ? 49.540 4.594 -64.374 1.00 70.44 112 THR A N 1
ATOM 892 C CA . THR A 1 112 ? 48.598 5.176 -65.312 1.00 70.44 112 THR A CA 1
ATOM 893 C C . THR A 1 112 ? 48.340 4.151 -66.405 1.00 70.44 112 THR A C 1
ATOM 895 O O . THR A 1 112 ? 49.228 3.386 -66.793 1.00 70.44 112 THR A O 1
ATOM 898 N N . TRP A 1 113 ? 47.107 4.118 -66.905 1.00 69.00 113 TRP A N 1
ATOM 899 C CA . TRP A 1 113 ? 46.707 3.203 -67.973 1.00 69.00 113 TRP A CA 1
ATOM 900 C C . TRP A 1 113 ? 47.691 3.175 -69.163 1.00 69.00 113 TRP A C 1
ATOM 902 O O . TRP A 1 113 ? 48.028 2.077 -69.598 1.00 69.00 113 TRP A O 1
ATOM 912 N N . PRO A 1 114 ? 48.272 4.312 -69.611 1.00 66.88 114 PRO A N 1
ATOM 913 C CA . PRO A 1 114 ? 49.297 4.312 -70.657 1.00 66.88 114 PRO A CA 1
ATOM 914 C C . PRO A 1 114 ? 50.607 3.617 -70.261 1.00 66.88 114 PRO A C 1
ATOM 916 O O . PRO A 1 114 ? 51.160 2.881 -71.065 1.00 66.88 114 PRO A O 1
ATOM 919 N N . ALA A 1 115 ? 51.094 3.782 -69.024 1.00 66.12 115 ALA A N 1
ATOM 920 C CA . ALA A 1 115 ? 52.304 3.096 -68.560 1.00 66.12 115 ALA A CA 1
ATOM 921 C C . ALA A 1 115 ? 52.089 1.576 -68.441 1.00 66.12 115 ALA A C 1
ATOM 923 O O . ALA A 1 115 ? 52.992 0.789 -68.729 1.00 66.12 115 ALA A O 1
ATOM 924 N N . MET A 1 116 ? 50.878 1.156 -68.057 1.00 71.12 116 MET A N 1
ATOM 925 C CA . MET A 1 116 ? 50.478 -0.254 -68.065 1.00 71.12 116 MET A CA 1
ATOM 926 C C . MET A 1 116 ? 50.375 -0.802 -69.492 1.00 71.12 116 MET A C 1
ATOM 928 O O . MET A 1 116 ? 50.850 -1.899 -69.772 1.00 71.12 116 MET A O 1
ATOM 932 N N . GLU A 1 117 ? 49.768 -0.037 -70.397 1.00 71.00 117 GLU A N 1
ATOM 933 C CA . GLU A 1 117 ? 49.599 -0.391 -71.804 1.00 71.00 117 GLU A CA 1
ATOM 934 C C . GLU A 1 117 ? 50.947 -0.475 -72.535 1.00 71.00 117 GLU A C 1
ATOM 936 O O . GLU A 1 117 ? 51.163 -1.425 -73.281 1.00 71.00 117 GLU A O 1
ATOM 941 N N . ASP A 1 118 ? 51.884 0.437 -72.270 1.00 75.06 118 ASP A N 1
ATOM 942 C CA . ASP A 1 118 ? 53.250 0.403 -72.805 1.00 75.06 118 ASP A CA 1
ATOM 943 C C . ASP A 1 118 ? 54.056 -0.777 -72.250 1.00 75.06 118 ASP A C 1
ATOM 945 O O . ASP A 1 118 ? 54.768 -1.446 -73.002 1.00 75.06 118 ASP A O 1
ATOM 949 N N . ALA A 1 119 ? 53.916 -1.092 -70.957 1.00 78.12 119 ALA A N 1
ATOM 950 C CA . ALA A 1 119 ? 54.536 -2.275 -70.364 1.00 78.12 119 ALA A CA 1
ATOM 951 C C . ALA A 1 119 ? 53.982 -3.576 -70.972 1.00 78.12 119 ALA A C 1
ATOM 953 O O . ALA A 1 119 ? 54.745 -4.503 -71.242 1.00 78.12 119 ALA A O 1
ATOM 954 N N . LEU A 1 120 ? 52.673 -3.635 -71.245 1.00 71.25 120 LEU A N 1
ATOM 955 C CA . LEU A 1 120 ? 52.026 -4.774 -71.902 1.00 71.25 120 LEU A CA 1
ATOM 956 C C . LEU A 1 120 ? 52.401 -4.874 -73.388 1.00 71.25 120 LEU A C 1
ATOM 958 O O . LEU A 1 120 ? 52.703 -5.967 -73.861 1.00 71.25 120 LEU A O 1
ATOM 962 N N . LYS A 1 121 ? 52.449 -3.754 -74.123 1.00 71.88 121 LYS A N 1
ATOM 963 C CA . LYS A 1 121 ? 52.883 -3.692 -75.532 1.00 71.88 121 LYS A CA 1
ATOM 964 C C . LYS A 1 121 ? 54.372 -3.994 -75.700 1.00 71.88 121 LYS A C 1
ATOM 966 O O . LYS A 1 121 ? 54.756 -4.601 -76.694 1.00 71.88 121 LYS A O 1
ATOM 971 N N . GLY A 1 122 ? 55.208 -3.640 -74.724 1.00 62.78 122 GLY A N 1
ATOM 972 C CA . GLY A 1 122 ? 56.647 -3.918 -74.717 1.00 62.78 122 GLY A CA 1
ATOM 973 C C . GLY A 1 122 ? 57.011 -5.406 -74.639 1.00 62.78 122 GLY A C 1
ATOM 974 O O . GLY A 1 122 ? 58.135 -5.768 -74.988 1.00 62.78 122 GLY A O 1
ATOM 975 N N . ILE A 1 123 ? 56.068 -6.268 -74.239 1.00 55.28 123 ILE A N 1
ATOM 976 C CA . ILE A 1 123 ? 56.220 -7.732 -74.256 1.00 55.28 123 ILE A CA 1
ATOM 977 C C . ILE A 1 123 ? 55.951 -8.298 -75.667 1.00 55.28 123 ILE A C 1
ATOM 979 O O . ILE A 1 123 ? 56.462 -9.362 -76.013 1.00 55.28 123 ILE A O 1
ATOM 983 N N . TYR A 1 124 ? 55.256 -7.554 -76.535 1.00 49.59 124 TYR A N 1
ATOM 984 C CA . TYR A 1 124 ? 55.040 -7.904 -77.941 1.00 49.59 124 TYR A CA 1
ATOM 985 C C . TYR A 1 124 ? 56.092 -7.242 -78.841 1.00 49.59 124 TYR A C 1
ATOM 987 O O . TYR A 1 124 ? 55.788 -6.367 -79.648 1.00 49.59 124 TYR A O 1
ATOM 995 N N . LYS A 1 125 ? 57.358 -7.662 -78.740 1.00 48.88 125 LYS A N 1
ATOM 996 C CA . LYS A 1 125 ? 58.312 -7.441 -79.839 1.00 48.88 125 LYS A CA 1
ATOM 997 C C . LYS A 1 125 ? 58.279 -8.636 -80.778 1.00 48.88 125 LYS A C 1
ATOM 999 O O . LYS A 1 125 ? 59.084 -9.558 -80.670 1.00 48.88 125 LYS A O 1
ATOM 1004 N N . GLU A 1 126 ? 57.339 -8.596 -81.714 1.00 39.62 126 GLU A N 1
ATOM 1005 C CA . GLU A 1 126 ? 57.404 -9.416 -82.915 1.00 39.62 126 GLU A CA 1
ATOM 1006 C C . GLU A 1 126 ? 58.596 -8.935 -83.758 1.00 39.62 126 GLU A C 1
ATOM 1008 O O . GLU A 1 126 ? 58.742 -7.756 -84.086 1.00 39.62 126 GLU A O 1
ATOM 1013 N N . THR A 1 127 ? 59.526 -9.850 -84.017 1.00 44.25 127 THR A N 1
ATOM 1014 C CA . THR A 1 127 ? 60.711 -9.596 -84.834 1.00 44.25 127 THR A CA 1
ATOM 1015 C C . THR A 1 127 ? 60.294 -9.524 -86.296 1.00 44.25 127 THR A C 1
ATOM 1017 O O . THR A 1 127 ? 60.221 -10.567 -86.931 1.00 44.25 127 THR A O 1
ATOM 1020 N N . THR A 1 128 ? 60.094 -8.330 -86.862 1.00 37.19 128 THR A N 1
ATOM 1021 C CA . THR A 1 128 ? 60.165 -8.144 -88.324 1.00 37.19 128 THR A CA 1
ATOM 1022 C C . THR A 1 128 ? 60.662 -6.752 -88.730 1.00 37.19 128 THR A C 1
ATOM 1024 O O . THR A 1 128 ? 60.010 -5.734 -88.526 1.00 37.19 128 THR A O 1
ATOM 1027 N N . VAL A 1 129 ? 61.860 -6.791 -89.309 1.00 39.38 129 VAL A N 1
ATOM 1028 C CA . VAL A 1 129 ? 62.552 -5.927 -90.281 1.00 39.38 129 VAL A CA 1
ATOM 1029 C C . VAL A 1 129 ? 61.787 -4.743 -90.919 1.00 39.38 129 VAL A C 1
ATOM 1031 O O . VAL A 1 129 ? 60.687 -4.882 -91.437 1.00 39.38 129 VAL A O 1
ATOM 1034 N N . SER A 1 130 ? 62.507 -3.613 -90.957 1.00 36.16 130 SER A N 1
ATOM 1035 C CA . SER A 1 130 ? 62.415 -2.373 -91.752 1.00 36.16 130 SER A CA 1
ATOM 1036 C C . SER A 1 130 ? 61.473 -2.295 -92.964 1.00 36.16 130 SER A C 1
ATOM 1038 O O . SER A 1 130 ? 61.536 -3.142 -93.847 1.00 36.16 130 SER A O 1
ATOM 1040 N N . THR A 1 131 ? 60.818 -1.134 -93.139 1.00 34.03 131 THR A N 1
ATOM 1041 C CA . THR A 1 131 ? 60.948 -0.258 -94.332 1.00 34.03 131 THR A CA 1
ATOM 1042 C C . THR A 1 131 ? 60.523 1.181 -93.984 1.00 34.03 131 THR A C 1
ATOM 1044 O O . THR A 1 131 ? 59.723 1.421 -93.087 1.00 34.03 131 THR A O 1
ATOM 1047 N N . VAL A 1 132 ? 61.170 2.131 -94.653 1.00 40.12 132 VAL A N 1
ATOM 1048 C CA . VAL A 1 132 ? 61.329 3.560 -94.364 1.00 40.12 132 VAL A CA 1
ATOM 1049 C C . VAL A 1 132 ? 60.214 4.411 -95.014 1.00 40.12 132 VAL A C 1
ATOM 1051 O O . VAL A 1 132 ? 59.617 3.986 -95.997 1.00 40.12 132 VAL A O 1
ATOM 1054 N N . VAL A 1 133 ? 60.093 5.664 -94.541 1.00 36.25 133 VAL A N 1
ATOM 1055 C CA . VAL A 1 133 ? 59.582 6.896 -95.209 1.00 36.25 133 VAL A CA 1
ATOM 1056 C C . VAL A 1 133 ? 58.136 7.318 -94.873 1.00 36.25 133 VAL A C 1
ATOM 1058 O O . VAL A 1 133 ? 57.180 6.783 -95.411 1.00 36.25 133 VAL A O 1
ATOM 1061 N N . SER A 1 134 ? 57.940 8.356 -94.044 1.00 33.31 134 SER A N 1
ATOM 1062 C CA . SER A 1 134 ? 57.931 9.782 -94.446 1.00 33.31 134 SER A CA 1
ATOM 1063 C C . SER A 1 134 ? 57.504 10.696 -93.282 1.00 33.31 134 SER A C 1
ATOM 1065 O O . SER A 1 134 ? 56.549 10.398 -92.571 1.00 33.31 134 SER A O 1
ATOM 1067 N N . HIS A 1 135 ? 58.203 11.817 -93.095 1.00 35.31 135 HIS A N 1
ATOM 1068 C CA . HIS A 1 135 ? 57.910 12.873 -92.114 1.00 35.31 135 HIS A CA 1
ATOM 1069 C C . HIS A 1 135 ? 56.784 13.822 -92.580 1.00 35.31 135 HIS A C 1
ATOM 1071 O O . HIS A 1 135 ? 56.729 14.147 -93.765 1.00 35.31 135 HIS A O 1
ATOM 1077 N N . ASN A 1 136 ? 55.974 14.357 -91.647 1.00 39.56 136 ASN A N 1
ATOM 1078 C CA . ASN A 1 136 ? 55.962 15.800 -91.307 1.00 39.56 136 ASN A CA 1
ATOM 1079 C C . ASN A 1 136 ? 54.889 16.203 -90.258 1.00 39.56 136 ASN A C 1
ATOM 1081 O O . ASN A 1 136 ? 53.693 16.139 -90.512 1.00 39.56 136 ASN A O 1
ATOM 1085 N N . GLY A 1 137 ? 55.385 16.635 -89.088 1.00 35.75 137 GLY A N 1
ATOM 1086 C CA . GLY A 1 137 ? 55.059 17.834 -88.284 1.00 35.75 137 GLY A CA 1
ATOM 1087 C C . GLY A 1 137 ? 53.649 18.451 -88.178 1.00 35.75 137 GLY A C 1
ATOM 1088 O O . GLY A 1 137 ? 53.170 19.005 -89.154 1.00 35.75 137 GLY A O 1
ATOM 1089 N N . MET A 1 138 ? 53.142 18.482 -86.924 1.00 35.91 138 MET A N 1
ATOM 1090 C CA . MET A 1 138 ? 52.557 19.607 -86.125 1.00 35.91 138 MET A CA 1
ATOM 1091 C C . MET A 1 138 ? 51.517 20.553 -86.792 1.00 35.91 138 MET A C 1
ATOM 1093 O O . MET A 1 138 ? 51.734 21.028 -87.890 1.00 35.91 138 MET A O 1
ATOM 1097 N N . GLN A 1 139 ? 50.404 21.001 -86.185 1.00 43.41 139 GLN A N 1
ATOM 1098 C CA . GLN A 1 139 ? 50.116 21.347 -84.785 1.00 43.41 139 GLN A CA 1
ATOM 1099 C C . GLN A 1 139 ? 48.599 21.645 -84.602 1.00 43.41 139 GLN A C 1
ATOM 1101 O O . GLN A 1 139 ? 47.954 22.191 -85.490 1.00 43.41 139 GLN A O 1
ATOM 1106 N N . THR A 1 140 ? 48.086 21.268 -83.425 1.00 47.12 140 THR A N 1
ATOM 1107 C CA . THR A 1 140 ? 46.957 21.763 -82.592 1.00 47.12 140 THR A CA 1
ATOM 1108 C C . THR A 1 140 ? 45.825 22.640 -83.166 1.00 47.12 140 THR A C 1
ATOM 1110 O O . THR A 1 140 ? 46.045 23.769 -83.600 1.00 47.12 140 THR A O 1
ATOM 1113 N N . ALA A 1 141 ? 44.583 22.179 -82.961 1.00 42.88 141 ALA A N 1
ATOM 1114 C CA . ALA A 1 141 ? 43.341 22.949 -83.079 1.00 42.88 141 ALA A CA 1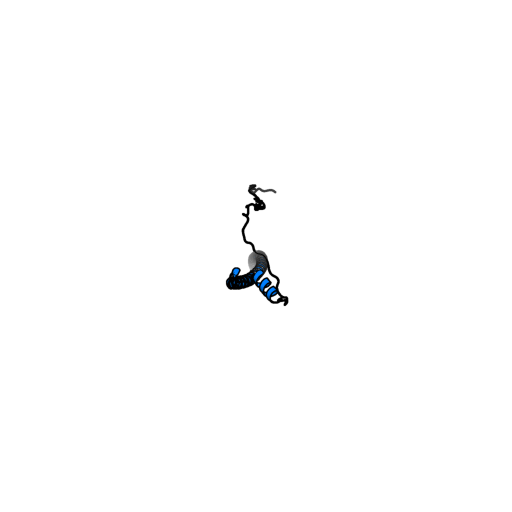
ATOM 1115 C C . ALA A 1 141 ? 42.930 23.602 -81.734 1.00 42.88 141 ALA A C 1
ATOM 1117 O O . ALA A 1 141 ? 43.168 23.004 -80.681 1.00 42.88 141 ALA A O 1
ATOM 1118 N N . PRO A 1 142 ? 42.281 24.784 -81.735 1.00 45.12 142 PRO A N 1
ATOM 1119 C CA . PRO A 1 142 ? 41.708 25.388 -80.534 1.00 45.12 142 PRO A CA 1
ATOM 1120 C C . PRO A 1 142 ? 40.372 24.726 -80.155 1.00 45.12 142 PRO A C 1
ATOM 1122 O O . PRO A 1 142 ? 39.478 24.581 -80.988 1.00 45.12 142 PRO A O 1
ATOM 1125 N N . MET A 1 143 ? 40.229 24.343 -78.884 1.00 36.75 143 MET A N 1
ATOM 1126 C CA . MET A 1 143 ? 38.969 23.868 -78.312 1.00 36.75 143 MET A CA 1
ATOM 1127 C C . MET A 1 143 ? 38.067 25.049 -77.953 1.00 36.75 143 MET A C 1
ATOM 1129 O O . MET A 1 143 ? 38.435 25.900 -77.146 1.00 36.75 143 MET A O 1
ATOM 1133 N N . THR A 1 144 ? 36.877 25.090 -78.548 1.00 43.00 144 THR A N 1
ATOM 1134 C CA . THR A 1 144 ? 35.785 25.965 -78.123 1.00 43.00 144 THR A CA 1
ATOM 1135 C C . THR A 1 144 ? 35.018 25.325 -76.975 1.00 43.00 144 THR A C 1
ATOM 1137 O O . THR A 1 144 ? 34.483 24.224 -77.094 1.00 43.00 144 THR A O 1
ATOM 1140 N N . ASP A 1 145 ? 34.982 26.077 -75.886 1.00 43.41 145 ASP A N 1
ATOM 1141 C CA . ASP A 1 145 ? 34.177 25.929 -74.683 1.00 43.41 145 ASP A CA 1
ATOM 1142 C C . ASP A 1 145 ? 32.671 25.795 -74.997 1.00 43.41 145 ASP A C 1
ATOM 1144 O O . ASP A 1 145 ? 32.159 26.501 -75.868 1.00 43.41 145 ASP A O 1
ATOM 1148 N N . THR A 1 146 ? 31.981 24.872 -74.315 1.00 45.12 146 THR A N 1
ATOM 1149 C CA . THR A 1 146 ? 30.578 24.945 -73.842 1.00 45.12 146 THR A CA 1
ATOM 1150 C C . THR A 1 146 ? 30.046 23.547 -73.503 1.00 45.12 146 THR A C 1
ATOM 1152 O O . THR A 1 146 ? 29.494 22.836 -74.339 1.00 45.12 146 THR A O 1
ATOM 1155 N N . SER A 1 147 ? 30.081 23.179 -72.225 1.00 41.03 147 SER A N 1
ATOM 1156 C CA . SER A 1 147 ? 29.174 22.156 -71.691 1.00 41.03 147 SER A CA 1
ATOM 1157 C C . SER A 1 147 ? 28.492 22.697 -70.442 1.00 41.03 147 SER A C 1
ATOM 1159 O O . SER A 1 147 ? 29.080 22.805 -69.369 1.00 41.03 147 SER A O 1
ATOM 1161 N N . LYS A 1 148 ? 27.231 23.092 -70.640 1.00 46.50 148 LYS A N 1
ATOM 1162 C CA . LYS A 1 148 ? 26.291 23.567 -69.625 1.00 46.50 148 LYS A CA 1
ATOM 1163 C C . LYS A 1 148 ? 26.125 22.501 -68.539 1.00 46.50 148 LYS A C 1
ATOM 1165 O O . LYS A 1 148 ? 25.662 21.401 -68.824 1.00 46.50 148 LYS A O 1
ATOM 1170 N N . ILE A 1 149 ? 26.455 22.846 -67.298 1.00 44.53 149 ILE A N 1
ATOM 1171 C CA . ILE A 1 149 ? 26.104 22.042 -66.126 1.00 44.53 149 ILE A CA 1
ATOM 1172 C C . ILE A 1 149 ? 24.593 22.177 -65.914 1.00 44.53 149 ILE A C 1
ATOM 1174 O O . ILE A 1 149 ? 24.089 23.262 -65.629 1.00 44.53 149 ILE A O 1
ATOM 1178 N N . GLN A 1 150 ? 23.869 21.073 -66.075 1.00 42.69 150 GLN A N 1
ATOM 1179 C CA . GLN A 1 150 ? 22.459 20.964 -65.723 1.00 42.69 150 GLN A CA 1
ATOM 1180 C C . GLN A 1 150 ? 22.364 20.601 -64.237 1.00 42.69 150 GLN A C 1
ATOM 1182 O O . GLN A 1 150 ? 22.552 19.448 -63.859 1.00 42.69 150 GLN A O 1
ATOM 1187 N N . THR A 1 151 ? 22.114 21.588 -63.377 1.00 57.72 151 THR A N 1
ATOM 1188 C CA . THR A 1 151 ? 21.775 21.342 -61.971 1.00 57.72 151 THR A CA 1
ATOM 1189 C C . THR A 1 151 ? 20.283 21.023 -61.855 1.00 57.72 151 THR A C 1
ATOM 1191 O O . THR A 1 151 ? 19.438 21.690 -62.454 1.00 57.72 151 THR A O 1
ATOM 1194 N N . MET A 1 152 ? 19.947 19.963 -61.114 1.00 42.25 152 MET A N 1
ATOM 1195 C CA . MET A 1 152 ? 18.557 19.650 -60.771 1.00 42.25 152 MET A CA 1
ATOM 1196 C C . MET A 1 152 ? 18.048 20.622 -59.694 1.00 42.25 152 MET A C 1
ATOM 1198 O O . MET A 1 152 ? 18.818 20.988 -58.802 1.00 42.25 152 MET A O 1
ATOM 1202 N N . PRO A 1 153 ? 16.771 21.037 -59.734 1.00 45.00 153 PRO A N 1
ATOM 1203 C CA . PRO A 1 153 ? 16.224 21.959 -58.749 1.00 45.00 153 PRO A CA 1
ATOM 1204 C C . PRO A 1 153 ? 16.009 21.261 -57.399 1.00 45.00 153 PRO A C 1
ATOM 1206 O O . PRO A 1 153 ? 15.257 20.294 -57.293 1.00 45.00 153 PRO A O 1
ATOM 1209 N N . THR A 1 154 ? 16.625 21.792 -56.344 1.00 50.97 154 THR A N 1
ATOM 1210 C CA . THR A 1 154 ? 16.264 21.507 -54.952 1.00 50.97 154 THR A CA 1
ATOM 1211 C C . THR A 1 154 ? 14.899 22.124 -54.660 1.00 50.97 154 THR A C 1
ATOM 1213 O O . THR A 1 154 ? 14.753 23.338 -54.543 1.00 50.97 154 THR A O 1
ATOM 1216 N N . THR A 1 155 ? 13.866 21.289 -54.554 1.00 43.25 155 THR A N 1
ATOM 1217 C CA . THR A 1 155 ? 12.553 21.740 -54.085 1.00 43.25 155 THR A CA 1
ATOM 1218 C C . THR A 1 155 ? 12.560 21.790 -52.558 1.00 43.25 155 THR A C 1
ATOM 1220 O O . THR A 1 155 ? 12.686 20.766 -51.889 1.00 43.25 155 THR A O 1
ATOM 1223 N N . HIS A 1 156 ? 12.439 22.996 -52.006 1.00 44.62 156 HIS A N 1
ATOM 1224 C CA . HIS A 1 156 ? 12.098 23.223 -50.607 1.00 44.62 156 HIS A CA 1
ATOM 1225 C C . HIS A 1 156 ? 10.677 22.722 -50.319 1.00 44.62 156 HIS A C 1
ATOM 1227 O O . HIS A 1 156 ? 9.736 23.127 -50.997 1.00 44.62 156 HIS A O 1
ATOM 1233 N N . ALA A 1 157 ? 10.507 21.926 -49.263 1.00 36.44 157 ALA A N 1
ATOM 1234 C CA . ALA A 1 157 ? 9.214 21.729 -48.615 1.00 36.44 157 ALA A CA 1
ATOM 1235 C C . ALA A 1 157 ? 9.283 22.323 -47.204 1.00 36.44 157 ALA A C 1
ATOM 1237 O O . ALA A 1 157 ? 9.778 21.715 -46.259 1.00 36.44 157 ALA A O 1
ATOM 1238 N N . TYR A 1 158 ? 8.815 23.562 -47.104 1.00 39.91 158 TYR A N 1
ATOM 1239 C CA . TYR A 1 158 ? 8.482 24.243 -45.865 1.00 39.91 158 TYR A CA 1
ATOM 1240 C C . TYR A 1 158 ? 7.073 23.787 -45.465 1.00 39.91 158 TYR A C 1
ATOM 1242 O O . TYR A 1 158 ? 6.100 24.152 -46.121 1.00 39.91 158 TYR A O 1
ATOM 1250 N N . ALA A 1 159 ? 6.956 22.959 -44.427 1.00 40.50 159 ALA A N 1
ATOM 1251 C CA . ALA A 1 159 ? 5.674 22.677 -43.790 1.00 40.50 159 ALA A CA 1
ATOM 1252 C C . ALA A 1 159 ? 5.548 23.568 -42.552 1.00 40.50 159 ALA A C 1
ATOM 1254 O O . ALA A 1 159 ? 6.096 23.300 -41.485 1.00 40.50 159 ALA A O 1
ATOM 1255 N N . GLN A 1 160 ? 4.844 24.673 -42.758 1.00 39.16 160 GLN A N 1
ATOM 1256 C CA . GLN A 1 160 ? 4.328 25.570 -41.741 1.00 39.16 160 GLN A CA 1
ATOM 1257 C C . GLN A 1 160 ? 3.168 24.858 -41.026 1.00 39.16 160 GLN A C 1
ATOM 1259 O O . GLN A 1 160 ? 2.180 24.509 -41.666 1.00 39.16 160 GLN A O 1
ATOM 1264 N N . THR A 1 161 ? 3.238 24.675 -39.708 1.00 44.41 161 THR A N 1
ATOM 1265 C CA . THR A 1 161 ? 2.032 24.480 -38.888 1.00 44.41 161 THR A CA 1
ATOM 1266 C C . THR A 1 161 ? 2.126 25.394 -37.678 1.00 44.41 161 THR A C 1
ATOM 1268 O O . THR A 1 161 ? 2.773 25.071 -36.683 1.00 44.41 161 THR A O 1
ATOM 1271 N N . MET A 1 162 ? 1.489 26.559 -37.772 1.00 36.19 162 MET A N 1
ATOM 1272 C CA . MET A 1 162 ? 1.141 27.364 -36.611 1.00 36.19 162 MET A CA 1
ATOM 1273 C C . MET A 1 162 ? -0.381 27.427 -36.477 1.00 36.19 162 MET A C 1
ATOM 1275 O O . MET A 1 162 ? -1.071 27.864 -37.388 1.00 36.19 162 MET A O 1
ATOM 1279 N N . HIS A 1 163 ? -0.812 27.058 -35.270 1.00 39.28 163 HIS A N 1
ATOM 1280 C CA . HIS A 1 163 ? -1.870 27.687 -34.481 1.00 39.28 163 HIS A CA 1
ATOM 1281 C C . HIS A 1 163 ? -3.338 27.441 -34.859 1.00 39.28 163 HIS A C 1
ATOM 1283 O O . HIS A 1 163 ? -3.831 27.980 -35.839 1.00 39.28 163 HIS A O 1
ATOM 1289 N N . TRP A 1 164 ? -4.061 26.772 -33.952 1.00 33.53 164 TRP A N 1
ATOM 1290 C CA . TRP A 1 164 ? -5.352 27.265 -33.463 1.00 33.53 164 TRP A CA 1
ATOM 1291 C C . TRP A 1 164 ? -5.425 27.111 -31.940 1.00 33.53 164 TRP A C 1
ATOM 1293 O O . TRP A 1 164 ? -5.161 26.049 -31.380 1.00 33.53 164 TRP A O 1
ATOM 1303 N N . SER A 1 165 ? -5.713 28.243 -31.306 1.00 40.31 165 SER A N 1
ATOM 1304 C CA . SER A 1 165 ? -5.929 28.477 -29.884 1.00 40.31 165 SER A CA 1
ATOM 1305 C C . SER A 1 165 ? -7.226 27.825 -29.387 1.00 40.31 165 SER A C 1
ATOM 1307 O O . SER A 1 165 ? -8.140 27.596 -30.175 1.00 40.31 165 SER A O 1
ATOM 1309 N N . GLY A 1 166 ? -7.370 27.642 -28.071 1.00 35.19 166 GLY A N 1
ATOM 1310 C CA . GLY A 1 166 ? -8.694 27.404 -27.492 1.00 35.19 166 GLY A CA 1
ATOM 1311 C C . GLY A 1 166 ? -8.692 26.961 -26.037 1.00 35.19 166 GLY A C 1
ATOM 1312 O O . GLY A 1 166 ? -8.688 25.771 -25.752 1.00 35.19 166 GLY A O 1
ATOM 1313 N N . CYS A 1 167 ? -8.737 27.930 -25.123 1.00 40.00 167 CYS A N 1
ATOM 1314 C CA . CYS A 1 167 ? -9.188 27.746 -23.746 1.00 40.00 167 CYS A CA 1
ATOM 1315 C C . CYS A 1 167 ? -10.554 27.038 -23.675 1.00 40.00 167 CYS A C 1
ATOM 1317 O O . CYS A 1 167 ? -11.477 27.430 -24.382 1.00 40.00 167 CYS A O 1
ATOM 1319 N N . LEU A 1 168 ? -10.708 26.120 -22.723 1.00 38.56 168 LEU A N 1
ATOM 1320 C CA . LEU A 1 168 ? -11.977 25.735 -22.088 1.00 38.56 168 LEU A CA 1
ATOM 1321 C C . LEU A 1 168 ? -11.601 25.322 -20.654 1.00 38.56 168 LEU A C 1
ATOM 1323 O O . LEU A 1 168 ? -11.059 24.247 -20.433 1.00 38.56 168 LEU A O 1
ATOM 1327 N N . TYR A 1 169 ? -11.531 26.258 -19.703 1.00 40.03 169 TYR A N 1
ATOM 1328 C CA . TYR A 1 169 ? -12.642 26.623 -18.811 1.00 40.03 169 TYR A CA 1
ATOM 1329 C C . TYR A 1 169 ? -13.596 25.457 -18.504 1.00 40.03 169 TYR A C 1
ATOM 1331 O O . TYR A 1 169 ? -14.494 25.139 -19.274 1.00 40.03 169 TYR A O 1
ATOM 1339 N N . GLN A 1 170 ? -13.362 24.836 -17.347 1.00 41.56 170 GLN A N 1
ATOM 1340 C CA . GLN A 1 170 ? -14.315 24.716 -16.237 1.00 41.56 170 GLN A CA 1
ATOM 1341 C C . GLN A 1 170 ? -15.777 25.068 -16.575 1.00 41.56 170 GLN A C 1
ATOM 1343 O O . GLN A 1 170 ? -16.046 26.237 -16.821 1.00 41.56 170 GLN A O 1
ATOM 1348 N N . PHE A 1 171 ? -16.705 24.102 -16.490 1.00 35.94 171 PHE A N 1
ATOM 1349 C CA . PHE A 1 171 ? -18.008 24.237 -15.806 1.00 35.94 171 PHE A CA 1
ATOM 1350 C C . PHE A 1 171 ? -18.796 22.903 -15.792 1.00 35.94 171 PHE A C 1
ATOM 1352 O O . PHE A 1 171 ? -19.118 22.343 -16.831 1.00 35.94 171 PHE A O 1
ATOM 1359 N N . VAL A 1 172 ? -19.058 22.417 -14.572 1.00 39.09 172 VAL A N 1
ATOM 1360 C CA . VAL A 1 172 ? -20.316 21.870 -14.011 1.00 39.09 172 VAL A CA 1
ATOM 1361 C C . VAL A 1 172 ? -21.398 21.328 -14.963 1.00 39.09 172 VAL A C 1
ATOM 1363 O O . VAL A 1 172 ? -21.924 22.076 -15.782 1.00 39.09 172 VAL A O 1
ATOM 1366 N N . SER A 1 173 ? -21.852 20.093 -14.699 1.00 42.19 173 SER A N 1
ATOM 1367 C CA . SER A 1 173 ? -23.257 19.601 -14.636 1.00 42.19 173 SER A CA 1
ATOM 1368 C C . SER A 1 173 ? -23.203 18.063 -14.566 1.00 42.19 173 SER A C 1
ATOM 1370 O O . SER A 1 173 ? -22.365 17.482 -15.245 1.00 42.19 173 SER A O 1
ATOM 1372 N N . LEU A 1 174 ? -24.003 17.305 -13.819 1.00 42.66 174 LEU A N 1
ATOM 1373 C CA . LEU A 1 174 ? -25.220 17.509 -13.035 1.00 42.66 174 LEU A CA 1
ATOM 1374 C C . LEU A 1 174 ? -25.345 16.272 -12.123 1.00 42.66 174 LEU A C 1
ATOM 1376 O O . LEU A 1 174 ? -24.928 15.186 -12.590 1.00 42.66 174 LEU A O 1
#

pLDDT: mean 77.1, std 24.85, range [33.31, 98.56]